Protein AF-A0A954Z5K2-F1 (afdb_monomer)

Sequence (102 aa):
MMGPFVPDVVTDELNLIVGFLVGLAFGFVLEQAGFSSSRKLTGLFYGTDFTVLRVFFSAGVTAMCGVTLLSKLGLLDVNVIYVHPTYLYAALVGGGVMGLGF

Radius of gyration: 17.33 Å; Cα contacts (8 Å, |Δi|>4): 51; chains: 1; bounding box: 36×34×44 Å

Solvent-accessible surface area (backbone atoms only — not comparable to full-atom values): 6046 Å² total; per-residue (Å²): 131,83,61,49,48,36,62,95,80,45,46,76,86,45,46,62,57,51,51,50,51,52,49,51,54,50,52,52,52,41,49,75,72,41,72,78,36,67,67,51,62,52,18,46,82,72,72,76,29,61,63,63,63,53,50,55,54,52,52,51,53,51,47,56,54,46,54,56,51,36,37,74,70,64,52,33,47,67,86,74,56,84,78,80,79,89,53,64,68,60,52,53,52,50,48,50,56,53,60,74,75,106

Foldseek 3Di:
DDDQFDCVVAPPVCPVVVVVVVVVVVVVVCVVLVVVDPCQVCCVVVVNHCSVVVCCVVVVVVVVVVQVVCVVVVGGHCVPDDDDDDPPVCCVVVVVVVVVVD

Structure (mmCIF, N/CA/C/O backbone):
data_AF-A0A954Z5K2-F1
#
_entry.id   AF-A0A954Z5K2-F1
#
loop_
_atom_site.group_PDB
_atom_site.id
_atom_site.type_symbol
_atom_site.label_atom_id
_atom_site.label_alt_id
_atom_site.label_comp_id
_atom_site.label_asym_id
_atom_site.label_entity_id
_atom_site.label_seq_id
_atom_site.pdbx_PDB_ins_code
_atom_site.Cartn_x
_atom_site.Cartn_y
_atom_site.Cartn_z
_atom_site.occupancy
_atom_site.B_iso_or_equiv
_atom_site.auth_seq_id
_atom_site.auth_comp_id
_atom_site.auth_asym_id
_atom_site.auth_atom_id
_atom_site.pdbx_PDB_model_num
ATOM 1 N N . MET A 1 1 ? 4.541 -0.235 -22.878 1.00 52.47 1 MET A N 1
ATOM 2 C CA . MET A 1 1 ? 4.735 0.072 -21.445 1.00 52.47 1 MET A CA 1
ATOM 3 C C . MET A 1 1 ? 5.009 -1.268 -20.797 1.00 52.47 1 MET A C 1
ATOM 5 O O . MET A 1 1 ? 4.094 -2.077 -20.753 1.00 52.47 1 MET A O 1
ATOM 9 N N . MET A 1 2 ? 6.266 -1.550 -20.460 1.00 62.62 2 MET A N 1
ATOM 10 C CA . MET A 1 2 ? 6.648 -2.842 -19.888 1.00 62.62 2 MET A CA 1
ATOM 11 C C . MET A 1 2 ? 6.102 -2.909 -18.459 1.00 62.62 2 MET A C 1
ATOM 13 O O . MET A 1 2 ? 6.270 -1.955 -17.695 1.00 62.62 2 MET A O 1
ATOM 17 N N . GLY A 1 3 ? 5.389 -3.984 -18.127 1.00 67.69 3 GLY A N 1
ATOM 18 C CA . GLY A 1 3 ? 4.969 -4.248 -16.753 1.00 67.69 3 GLY A CA 1
ATOM 19 C C . GLY A 1 3 ? 6.181 -4.489 -15.840 1.00 67.69 3 GLY A C 1
ATOM 20 O O . GLY A 1 3 ? 7.271 -4.767 -16.331 1.00 67.69 3 GLY A O 1
ATOM 21 N N . PRO A 1 4 ? 6.018 -4.409 -14.508 1.00 75.19 4 PRO A N 1
ATOM 22 C CA . PRO A 1 4 ? 7.105 -4.669 -13.557 1.00 75.19 4 PRO A CA 1
ATOM 23 C C . PRO A 1 4 ? 7.515 -6.154 -13.488 1.00 75.19 4 PRO A C 1
ATOM 25 O O . PRO A 1 4 ? 8.478 -6.499 -12.804 1.00 75.19 4 PRO A O 1
ATOM 28 N N . PHE A 1 5 ? 6.774 -7.042 -14.159 1.00 76.56 5 PHE A N 1
ATOM 29 C CA . PHE A 1 5 ? 7.123 -8.451 -14.318 1.00 76.56 5 PHE A CA 1
ATOM 30 C C . PHE A 1 5 ? 8.139 -8.616 -15.446 1.00 76.56 5 PHE A C 1
ATOM 32 O O . PHE A 1 5 ? 8.073 -7.917 -16.456 1.00 76.56 5 PHE A O 1
ATOM 39 N N . VAL A 1 6 ? 9.076 -9.550 -15.284 1.00 69.75 6 VAL A N 1
ATOM 40 C CA . VAL A 1 6 ? 10.112 -9.774 -16.297 1.00 69.75 6 VAL A CA 1
ATOM 41 C C . VAL A 1 6 ? 9.487 -10.284 -17.607 1.00 69.75 6 VAL A C 1
ATOM 43 O O . VAL A 1 6 ? 8.684 -11.222 -17.551 1.00 69.75 6 VAL A O 1
ATOM 46 N N . PRO A 1 7 ? 9.860 -9.718 -18.776 1.00 65.94 7 PRO A N 1
ATOM 47 C CA . PRO A 1 7 ? 9.283 -10.083 -20.077 1.00 65.94 7 PRO A CA 1
ATOM 48 C C . PRO A 1 7 ? 9.390 -11.570 -20.431 1.00 65.94 7 PRO A C 1
ATOM 50 O O . PRO A 1 7 ? 8.526 -12.105 -21.121 1.00 65.94 7 PRO A O 1
ATOM 53 N N . ASP A 1 8 ? 10.421 -12.249 -19.920 1.00 67.94 8 ASP A N 1
ATOM 54 C CA . ASP A 1 8 ? 10.641 -13.686 -20.121 1.00 67.94 8 ASP A CA 1
ATOM 55 C C . ASP A 1 8 ? 9.628 -14.563 -19.359 1.00 67.94 8 ASP A C 1
ATOM 57 O O . ASP A 1 8 ? 9.473 -15.745 -19.665 1.00 67.94 8 ASP A O 1
ATOM 61 N N . VAL A 1 9 ? 8.934 -13.996 -18.364 1.00 73.19 9 VAL A N 1
ATOM 62 C CA . VAL A 1 9 ? 7.945 -14.689 -17.521 1.00 73.19 9 VAL A CA 1
ATOM 63 C C . VAL A 1 9 ? 6.517 -14.282 -17.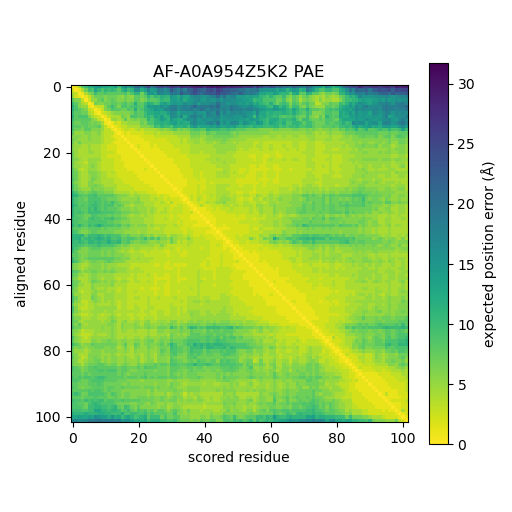890 1.00 73.19 9 VAL A C 1
ATOM 65 O O . VAL A 1 9 ? 5.628 -15.132 -17.926 1.00 73.19 9 VAL A O 1
ATOM 68 N N . VAL A 1 10 ? 6.282 -12.996 -18.173 1.00 76.81 10 VAL A N 1
ATOM 69 C CA . VAL A 1 10 ? 4.980 -12.474 -18.614 1.00 76.81 10 VAL A CA 1
ATOM 70 C C . VAL A 1 10 ? 5.187 -11.598 -19.843 1.00 76.81 10 VAL A C 1
ATOM 72 O O . VAL A 1 10 ? 5.775 -10.523 -19.763 1.00 76.81 10 VAL A O 1
ATOM 75 N N . THR A 1 11 ? 4.672 -12.052 -20.986 1.00 78.69 11 THR A N 1
ATOM 76 C CA . THR A 1 11 ? 4.711 -11.291 -22.240 1.00 78.69 11 THR A CA 1
ATOM 77 C C . THR A 1 11 ? 3.874 -10.013 -22.126 1.00 78.69 11 THR A C 1
ATOM 79 O O . THR A 1 11 ? 2.841 -10.002 -21.453 1.00 78.69 11 THR A O 1
ATOM 82 N N . ASP A 1 12 ? 4.261 -8.949 -22.834 1.00 74.94 12 ASP A N 1
ATOM 83 C CA . ASP A 1 12 ? 3.575 -7.649 -22.784 1.00 74.94 12 ASP A CA 1
ATOM 84 C C . ASP A 1 12 ? 2.070 -7.723 -23.092 1.00 74.94 12 ASP A C 1
ATOM 86 O O . ASP A 1 12 ? 1.275 -7.007 -22.484 1.00 74.94 12 ASP A O 1
ATOM 90 N N . GLU A 1 13 ? 1.661 -8.629 -23.982 1.00 80.62 13 GLU A N 1
ATOM 91 C CA . GLU A 1 13 ? 0.254 -8.868 -24.333 1.00 80.62 13 GLU A CA 1
ATOM 92 C C . GLU A 1 13 ? -0.553 -9.469 -23.170 1.00 80.62 13 GLU A C 1
ATOM 94 O O . GLU A 1 13 ? -1.752 -9.218 -23.032 1.00 80.62 13 GLU A O 1
ATOM 99 N N . LEU A 1 14 ? 0.108 -10.230 -22.293 1.00 84.69 14 LEU A N 1
ATOM 100 C CA . LEU A 1 14 ? -0.511 -10.896 -21.149 1.00 84.69 14 LEU A CA 1
ATOM 101 C C . LEU A 1 14 ? -0.550 -10.013 -19.898 1.00 84.69 14 LEU A C 1
ATOM 103 O O . LEU A 1 14 ? -1.314 -10.317 -18.981 1.00 84.69 14 LEU A O 1
ATOM 107 N N . ASN A 1 15 ? 0.197 -8.904 -19.853 1.00 83.31 15 ASN A N 1
ATOM 108 C CA . ASN A 1 15 ? 0.267 -8.027 -18.677 1.00 83.31 15 ASN A CA 1
ATOM 109 C C . ASN A 1 15 ? -1.112 -7.543 -18.205 1.00 83.31 15 ASN A C 1
ATOM 111 O O . ASN A 1 15 ? -1.382 -7.520 -17.005 1.00 83.31 15 ASN A O 1
ATOM 115 N N . LEU A 1 16 ? -2.009 -7.197 -19.134 1.00 87.31 16 LEU A N 1
ATOM 116 C CA . LEU A 1 16 ? -3.366 -6.756 -18.792 1.00 87.31 16 LEU A CA 1
ATOM 117 C C . LEU A 1 16 ? -4.226 -7.897 -18.242 1.00 87.31 16 LEU A C 1
ATOM 119 O O . LEU A 1 16 ? -4.989 -7.689 -17.300 1.00 87.31 16 LEU A O 1
ATOM 123 N N . ILE A 1 17 ? -4.080 -9.104 -18.793 1.00 90.12 17 ILE A N 1
ATOM 124 C CA . ILE A 1 17 ? -4.807 -10.292 -18.331 1.00 90.12 17 ILE A CA 1
ATOM 125 C C . ILE A 1 17 ? -4.332 -10.673 -16.926 1.00 90.12 17 ILE A C 1
ATOM 127 O O . ILE A 1 17 ? -5.151 -10.895 -16.036 1.00 90.12 17 ILE A O 1
ATOM 131 N N . VAL A 1 18 ? -3.017 -10.683 -16.699 1.00 88.69 18 VAL A N 1
ATOM 132 C CA . VAL A 1 18 ? -2.429 -10.927 -15.376 1.00 88.69 18 VAL A CA 1
ATOM 133 C C . VAL A 1 18 ? -2.882 -9.856 -14.387 1.00 88.69 18 VAL A C 1
ATOM 135 O O . VAL A 1 18 ? -3.344 -10.196 -13.301 1.00 88.69 18 VAL A O 1
ATOM 138 N N . GLY A 1 19 ? -2.833 -8.576 -14.766 1.00 89.44 19 GLY A N 1
ATOM 139 C CA . GLY A 1 19 ? -3.316 -7.475 -13.932 1.00 89.44 19 GLY A CA 1
ATOM 140 C C . GLY A 1 19 ? -4.794 -7.619 -13.559 1.00 89.44 19 GLY A C 1
ATOM 141 O O . GLY A 1 19 ? -5.157 -7.433 -12.398 1.00 89.44 19 GLY A O 1
ATOM 142 N N . PHE A 1 20 ? -5.638 -8.026 -14.508 1.00 92.56 20 PHE A N 1
ATOM 143 C CA . PHE A 1 20 ? -7.053 -8.301 -14.262 1.00 92.56 20 PHE A CA 1
ATOM 144 C C . PHE A 1 20 ? -7.257 -9.463 -13.278 1.00 92.56 20 PHE A C 1
ATOM 146 O O . PHE A 1 20 ? -8.012 -9.327 -12.315 1.00 92.56 20 PHE A O 1
ATOM 153 N N . LEU A 1 21 ? -6.549 -10.580 -13.469 1.00 95.25 21 LEU A N 1
ATOM 154 C CA . LEU A 1 21 ? -6.628 -11.739 -12.574 1.00 95.25 21 LEU A CA 1
ATOM 155 C C . LEU A 1 21 ? -6.124 -11.418 -11.162 1.00 95.25 21 LEU A C 1
ATOM 157 O O . LEU A 1 21 ? -6.759 -11.809 -10.183 1.00 95.25 21 LEU A O 1
ATOM 161 N N . VAL A 1 22 ? -5.025 -10.668 -11.045 1.00 93.19 22 VAL A N 1
ATOM 162 C CA . VAL A 1 22 ? -4.515 -10.187 -9.753 1.00 93.19 22 VAL A CA 1
ATOM 163 C C . VAL A 1 22 ? -5.528 -9.251 -9.093 1.00 93.19 22 VAL A C 1
ATOM 165 O O . VAL A 1 22 ? -5.766 -9.374 -7.894 1.00 93.19 22 VAL A O 1
ATOM 168 N N . GLY A 1 23 ? -6.176 -8.369 -9.858 1.00 94.31 23 GLY A N 1
ATOM 169 C CA . GLY A 1 23 ? -7.243 -7.497 -9.364 1.00 94.31 23 GLY A CA 1
ATOM 170 C C . GLY A 1 23 ? -8.447 -8.272 -8.818 1.00 94.31 23 GLY A C 1
ATOM 171 O O . GLY A 1 23 ? -8.926 -7.968 -7.725 1.00 94.31 23 GLY A O 1
ATOM 172 N N . LEU A 1 24 ? -8.896 -9.315 -9.526 1.00 97.00 24 LEU A N 1
ATOM 173 C CA . LEU A 1 24 ? -9.964 -10.202 -9.048 1.00 97.00 24 LEU A CA 1
ATOM 174 C C . LEU A 1 24 ? -9.558 -10.954 -7.777 1.00 97.00 24 LEU A C 1
ATOM 176 O O . LEU A 1 24 ? -10.324 -10.985 -6.813 1.00 97.00 24 LEU A O 1
ATOM 180 N N . ALA A 1 25 ? -8.350 -11.522 -7.749 1.00 96.56 25 ALA A N 1
ATOM 181 C CA . ALA A 1 25 ? -7.832 -12.214 -6.572 1.00 96.56 25 ALA A CA 1
ATOM 182 C C . ALA A 1 25 ? -7.731 -11.268 -5.364 1.00 96.56 25 ALA A C 1
ATOM 184 O O . ALA A 1 25 ? -8.133 -11.629 -4.258 1.00 96.56 25 ALA A O 1
ATOM 185 N N . PHE A 1 26 ? -7.259 -10.039 -5.576 1.00 94.31 26 PHE A N 1
ATOM 186 C CA . PHE A 1 26 ? -7.191 -9.008 -4.545 1.00 94.31 26 PHE A CA 1
ATOM 187 C C . PHE A 1 26 ? -8.580 -8.653 -3.998 1.00 94.31 26 PHE A C 1
ATOM 189 O O . PHE A 1 26 ? -8.778 -8.666 -2.783 1.00 94.31 26 PHE A O 1
ATOM 196 N N . GLY A 1 27 ? -9.560 -8.411 -4.876 1.00 94.19 27 GLY A N 1
ATOM 197 C CA . GLY A 1 27 ? -10.941 -8.130 -4.476 1.00 94.19 27 GLY A CA 1
ATOM 198 C C . GLY A 1 27 ? -11.567 -9.265 -3.661 1.00 94.19 27 GLY A C 1
ATOM 199 O O . GLY A 1 27 ? -12.147 -9.016 -2.605 1.00 94.19 27 GLY A O 1
ATOM 200 N N . PHE A 1 28 ? -11.368 -10.513 -4.093 1.00 95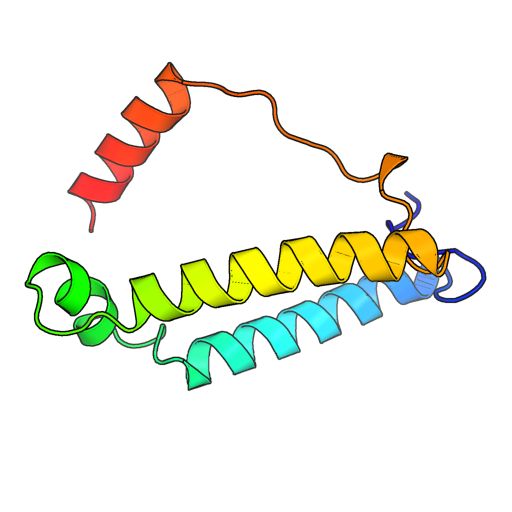.56 28 PHE A N 1
ATOM 201 C CA . PHE A 1 28 ? -11.835 -11.693 -3.364 1.00 95.56 28 PHE A CA 1
ATOM 202 C C . PHE A 1 28 ? -11.230 -11.778 -1.954 1.00 95.56 28 PHE A C 1
ATOM 204 O O . PHE A 1 28 ? -11.948 -12.012 -0.982 1.00 95.56 28 PHE A O 1
ATOM 211 N N . VAL A 1 29 ? -9.922 -11.534 -1.809 1.00 93.94 29 VAL A N 1
ATOM 212 C CA . VAL A 1 29 ? -9.254 -11.533 -0.495 1.00 93.94 29 VAL A CA 1
ATOM 213 C C . VAL A 1 29 ? -9.807 -10.429 0.416 1.00 93.94 29 VAL A C 1
ATOM 215 O O . VAL A 1 29 ? -10.018 -10.675 1.605 1.00 93.94 29 VAL A O 1
ATOM 218 N N . LEU A 1 30 ? -10.091 -9.235 -0.116 1.00 92.25 30 LEU A N 1
ATOM 219 C CA . LEU A 1 30 ? -10.687 -8.142 0.662 1.00 92.25 30 LEU A CA 1
ATOM 220 C C . LEU A 1 30 ? -12.108 -8.464 1.139 1.00 92.25 30 LEU A C 1
ATOM 222 O O . LEU A 1 30 ? -12.461 -8.164 2.285 1.00 92.25 30 LEU A O 1
ATOM 226 N N . GLU A 1 31 ? -12.915 -9.095 0.289 1.00 93.50 31 GLU A N 1
ATOM 227 C CA . GLU A 1 31 ? -14.260 -9.534 0.658 1.00 93.50 31 GLU A CA 1
ATOM 228 C C . GLU A 1 31 ? -14.211 -10.564 1.794 1.00 93.50 31 GLU A C 1
ATOM 230 O O . GLU A 1 31 ? -14.906 -10.402 2.800 1.00 93.50 31 GLU A O 1
ATOM 235 N N . GLN A 1 32 ? -13.315 -11.552 1.696 1.00 91.38 32 GLN A N 1
ATOM 236 C CA . GLN A 1 32 ? -13.096 -12.549 2.752 1.00 91.38 32 GLN A CA 1
ATOM 237 C C . GLN A 1 32 ? -12.595 -11.920 4.060 1.00 91.38 32 GLN A C 1
ATOM 239 O O . GLN A 1 32 ? -12.999 -12.328 5.150 1.00 91.38 32 GLN A O 1
ATOM 244 N N . ALA A 1 33 ? -11.767 -10.876 3.976 1.00 88.69 33 ALA A N 1
ATOM 245 C CA . ALA A 1 33 ? -11.319 -10.115 5.140 1.00 88.69 33 ALA A CA 1
ATOM 246 C C . ALA A 1 33 ? -12.443 -9.263 5.778 1.00 88.69 33 ALA A C 1
ATOM 248 O O . ALA A 1 33 ? -12.265 -8.704 6.863 1.00 88.69 33 ALA A O 1
ATOM 249 N N . GLY A 1 34 ? -13.626 -9.187 5.156 1.00 88.44 34 GLY A N 1
ATOM 250 C CA . GLY A 1 34 ? -14.792 -8.481 5.683 1.00 88.44 34 GLY A CA 1
ATOM 251 C C . GLY A 1 34 ? -14.782 -6.975 5.429 1.00 88.44 34 GLY A C 1
ATOM 252 O O . GLY A 1 34 ? -15.548 -6.256 6.073 1.00 88.44 34 GLY A O 1
ATOM 253 N N . PHE A 1 35 ? -13.959 -6.500 4.489 1.00 87.12 35 PHE A N 1
ATOM 254 C CA . PHE A 1 35 ? -13.884 -5.085 4.105 1.00 87.12 35 PHE A CA 1
ATOM 255 C C . PHE A 1 35 ? -15.132 -4.595 3.355 1.00 87.12 35 PHE A C 1
ATOM 257 O O . PHE A 1 35 ? -15.322 -3.393 3.210 1.00 87.12 35 PHE A O 1
ATOM 264 N N . SER A 1 36 ? -16.019 -5.502 2.935 1.00 88.94 36 SER A N 1
ATOM 265 C CA . SER A 1 36 ? -17.341 -5.162 2.396 1.00 88.94 36 SER A CA 1
ATOM 266 C C . SER A 1 36 ? -18.325 -4.665 3.465 1.00 88.94 36 SER A C 1
ATOM 268 O O . SER A 1 36 ? -19.354 -4.080 3.133 1.00 88.94 36 SER A O 1
ATOM 270 N N . SER A 1 37 ? -18.036 -4.880 4.755 1.00 90.12 37 SER A N 1
ATOM 271 C CA . SER A 1 37 ? -18.924 -4.491 5.850 1.00 90.12 37 SER A CA 1
ATOM 272 C C . SER A 1 37 ? -18.538 -3.142 6.448 1.00 90.12 37 SER A C 1
ATOM 274 O O . SER A 1 37 ? -17.544 -3.031 7.169 1.00 90.12 37 SER A O 1
ATOM 276 N N . SER A 1 38 ? -19.398 -2.136 6.275 1.00 88.19 38 SER A N 1
ATOM 277 C CA . SER A 1 38 ? -19.210 -0.815 6.891 1.00 88.19 38 SER A CA 1
ATOM 278 C C . SER A 1 38 ? -19.086 -0.884 8.417 1.00 88.19 38 SER A C 1
ATOM 280 O O . SER A 1 38 ? -18.323 -0.122 8.992 1.00 88.19 38 SER A O 1
ATOM 282 N N . ARG A 1 39 ? -19.768 -1.835 9.080 1.00 88.38 39 ARG A N 1
ATOM 283 C CA . ARG A 1 39 ? -19.687 -2.017 10.544 1.00 88.38 39 ARG A CA 1
ATOM 284 C C . ARG A 1 39 ? -18.298 -2.455 11.008 1.00 88.38 39 ARG A C 1
ATOM 286 O O . ARG A 1 39 ? -17.851 -2.012 12.058 1.00 88.38 39 ARG A O 1
ATOM 293 N N . LYS A 1 40 ? -17.624 -3.320 10.242 1.00 86.88 40 LYS A N 1
ATOM 294 C CA . LYS A 1 40 ? -16.252 -3.747 10.557 1.00 86.88 40 LYS A CA 1
ATOM 295 C C . LYS A 1 40 ? -15.260 -2.609 10.345 1.00 86.88 40 LYS A C 1
ATOM 297 O O . LYS A 1 40 ? -14.351 -2.438 11.148 1.00 86.88 40 LYS A O 1
ATOM 302 N N . LEU A 1 41 ? -15.460 -1.809 9.294 1.00 87.50 41 LEU A N 1
ATOM 303 C CA . LEU A 1 41 ? -14.603 -0.656 9.022 1.00 87.50 41 LEU A CA 1
ATOM 304 C C . LEU A 1 41 ? -14.754 0.431 10.094 1.00 87.50 41 LEU A C 1
ATOM 306 O O . LEU A 1 41 ? -13.750 0.927 10.601 1.00 87.50 41 LEU A O 1
ATOM 310 N N . THR A 1 42 ? -15.986 0.765 10.491 1.00 90.00 42 THR A N 1
ATOM 311 C CA . THR A 1 42 ? -16.221 1.756 11.552 1.00 90.00 42 THR A CA 1
ATOM 312 C C . THR A 1 42 ? -15.867 1.231 12.941 1.00 90.00 42 THR A C 1
ATOM 314 O O . THR A 1 42 ? -15.466 2.009 13.805 1.00 90.00 42 THR A O 1
ATOM 317 N N . GLY A 1 43 ? -15.931 -0.088 13.152 1.00 89.56 43 GLY A N 1
ATOM 318 C CA . GLY A 1 43 ? -15.532 -0.745 14.398 1.00 89.56 43 GLY A CA 1
ATOM 319 C C . GLY A 1 43 ? -14.094 -0.447 14.830 1.00 89.56 43 GLY A C 1
ATOM 320 O O . GLY A 1 43 ? -13.818 -0.433 16.030 1.00 89.56 43 GLY A O 1
ATOM 321 N N . LEU A 1 44 ? -13.205 -0.107 13.889 1.00 91.19 44 LEU A N 1
ATOM 322 C CA . LEU A 1 44 ? -11.852 0.354 14.203 1.00 91.19 44 LEU A CA 1
ATOM 323 C C . LEU A 1 44 ? -11.863 1.669 14.995 1.00 91.19 44 LEU A C 1
ATOM 325 O O . LEU A 1 44 ? -11.141 1.794 15.982 1.00 91.19 44 LEU A O 1
ATOM 329 N N . PHE A 1 45 ? -12.697 2.633 14.595 1.00 87.44 45 PHE A N 1
ATOM 330 C CA . PHE A 1 45 ? -12.801 3.938 15.260 1.00 87.44 45 PHE A CA 1
ATOM 331 C C . PHE A 1 45 ? -13.461 3.837 16.635 1.00 87.44 45 PHE A C 1
ATOM 333 O O . PHE A 1 45 ? -13.127 4.598 17.539 1.00 87.44 45 PHE A O 1
ATOM 340 N N . TYR A 1 46 ? -14.362 2.869 16.809 1.00 89.69 46 TYR A N 1
ATOM 341 C CA . TYR A 1 46 ? -15.009 2.590 18.092 1.00 89.69 46 TYR A CA 1
ATOM 342 C C . TYR A 1 46 ? -14.203 1.643 18.993 1.00 89.69 46 TYR A C 1
ATOM 344 O O . TYR A 1 46 ? -14.628 1.363 20.113 1.00 89.69 46 TYR A O 1
ATOM 352 N N . GLY A 1 47 ? -13.062 1.128 18.523 1.00 90.25 47 GLY A N 1
ATOM 353 C CA . GLY A 1 47 ? -12.242 0.162 19.257 1.00 90.25 47 GLY A CA 1
ATOM 354 C C . GLY A 1 47 ? -12.911 -1.202 19.467 1.00 90.25 47 GLY A C 1
ATOM 355 O O . GLY A 1 47 ? -12.484 -1.964 20.332 1.00 90.25 47 GLY A O 1
ATOM 356 N N . THR A 1 48 ? -13.964 -1.515 18.708 1.00 91.62 48 THR A N 1
ATOM 357 C CA . THR A 1 48 ? -14.716 -2.775 18.814 1.00 91.62 48 THR A CA 1
ATOM 358 C C . THR A 1 48 ? -14.190 -3.853 17.871 1.00 91.62 48 THR A C 1
ATOM 360 O O . THR A 1 48 ? -14.328 -5.038 18.172 1.00 91.62 48 THR A O 1
ATOM 363 N N . ASP A 1 49 ? -13.563 -3.466 16.756 1.00 91.19 49 ASP A N 1
ATOM 364 C CA . ASP A 1 49 ? -12.999 -4.391 15.772 1.00 91.19 49 ASP A CA 1
ATOM 365 C C . ASP A 1 49 ? -11.663 -3.867 15.212 1.00 91.19 49 ASP A C 1
ATOM 367 O O . ASP A 1 49 ? -11.598 -2.831 14.557 1.00 91.19 49 ASP A O 1
ATOM 371 N N . PHE A 1 50 ? -10.578 -4.612 15.443 1.00 91.31 50 PHE A N 1
ATOM 372 C CA . PHE A 1 50 ? -9.226 -4.279 14.972 1.00 91.31 50 PHE A CA 1
ATOM 373 C C . PHE A 1 50 ? -8.812 -5.039 13.703 1.00 91.31 50 PHE A C 1
ATOM 375 O O . PHE A 1 50 ? -7.626 -5.064 13.356 1.00 91.31 50 PHE A O 1
ATOM 382 N N . THR A 1 51 ? -9.758 -5.674 13.007 1.00 90.88 51 THR A N 1
ATOM 383 C CA . THR A 1 51 ? -9.488 -6.454 11.789 1.00 90.88 51 THR A CA 1
ATOM 384 C C . THR A 1 51 ? -8.752 -5.616 10.744 1.00 90.88 51 THR A C 1
ATOM 386 O O . THR A 1 51 ? -7.733 -6.060 10.219 1.00 90.88 51 THR A O 1
ATOM 389 N N . VAL A 1 52 ? -9.197 -4.378 10.510 1.00 89.94 52 VAL A N 1
ATOM 390 C CA . VAL A 1 52 ? -8.592 -3.464 9.528 1.00 89.94 52 VAL A CA 1
ATOM 391 C C . VAL A 1 52 ? -7.113 -3.221 9.836 1.00 89.94 52 VAL A C 1
ATOM 393 O O . VAL A 1 52 ? -6.258 -3.476 8.989 1.00 89.94 52 VAL A O 1
ATOM 396 N N . LEU A 1 53 ? -6.796 -2.807 11.068 1.00 91.44 53 LEU A N 1
ATOM 397 C CA . LEU A 1 53 ? -5.421 -2.531 11.492 1.00 91.44 53 LEU A CA 1
ATOM 398 C C . LEU A 1 53 ? -4.527 -3.768 11.334 1.00 91.44 53 LEU A C 1
ATOM 400 O O . LEU A 1 53 ? -3.427 -3.676 10.789 1.00 91.44 53 LEU A O 1
ATOM 404 N N . ARG A 1 54 ? -5.009 -4.936 11.778 1.00 91.88 54 ARG A N 1
ATOM 405 C CA . ARG A 1 54 ? -4.261 -6.198 11.712 1.00 91.88 54 ARG A CA 1
ATOM 406 C C . ARG A 1 54 ? -3.969 -6.616 10.272 1.00 91.88 54 ARG A C 1
ATOM 408 O O . ARG A 1 54 ? -2.846 -7.030 9.979 1.00 91.88 54 ARG A O 1
ATOM 415 N N . VAL A 1 55 ? -4.957 -6.516 9.384 1.00 93.19 55 VAL A N 1
ATOM 416 C CA . VAL A 1 55 ? -4.816 -6.897 7.972 1.00 93.19 55 VAL A CA 1
ATOM 417 C C . VAL A 1 55 ? -3.841 -5.965 7.262 1.00 93.19 55 VAL A C 1
ATOM 419 O O . VAL A 1 55 ? -2.909 -6.457 6.637 1.00 93.19 55 VAL A O 1
ATOM 422 N N . PHE A 1 56 ? -3.971 -4.645 7.415 1.00 91.94 56 PHE A N 1
ATOM 423 C CA . PHE A 1 56 ? -3.057 -3.703 6.759 1.00 91.94 56 PHE A CA 1
ATOM 424 C C . PHE A 1 56 ? -1.607 -3.852 7.231 1.00 91.94 56 PHE A C 1
ATOM 426 O O . PHE A 1 56 ? -0.701 -3.864 6.40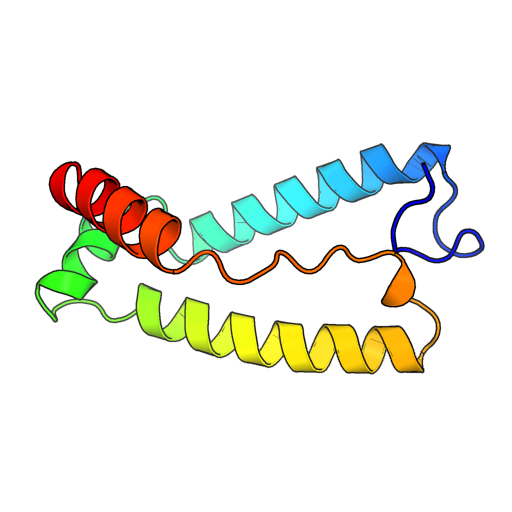0 1.00 91.94 56 PHE A O 1
ATOM 433 N N . PHE A 1 57 ? -1.373 -4.010 8.539 1.00 93.81 57 PHE A N 1
ATOM 434 C CA . PHE A 1 57 ? -0.014 -4.203 9.056 1.00 93.81 57 PHE A CA 1
ATOM 435 C C . PHE A 1 57 ? 0.607 -5.510 8.567 1.00 93.81 57 PHE A C 1
ATOM 437 O O . PHE A 1 57 ? 1.727 -5.506 8.058 1.00 93.81 57 PHE A O 1
ATOM 444 N N . SER A 1 58 ? -0.114 -6.627 8.700 1.00 94.88 58 SER A N 1
ATOM 445 C CA . SER A 1 58 ? 0.401 -7.932 8.271 1.00 94.88 58 SER A CA 1
ATOM 446 C C . SER A 1 58 ? 0.620 -7.983 6.760 1.00 94.88 58 SER A C 1
ATOM 448 O O . SER A 1 58 ? 1.712 -8.345 6.330 1.00 94.88 58 SER A O 1
ATOM 450 N N . ALA A 1 59 ? -0.346 -7.526 5.960 1.00 94.31 59 ALA A N 1
ATOM 451 C CA . ALA A 1 59 ? -0.216 -7.455 4.508 1.00 94.31 59 ALA A CA 1
ATOM 452 C C . ALA A 1 59 ? 0.931 -6.531 4.076 1.00 94.31 59 ALA A C 1
ATOM 454 O O . ALA A 1 59 ? 1.667 -6.877 3.156 1.00 94.31 59 ALA A O 1
ATOM 455 N N . GLY A 1 60 ? 1.131 -5.396 4.754 1.00 94.50 60 GLY A N 1
ATOM 456 C CA . GLY A 1 60 ? 2.239 -4.479 4.482 1.00 94.50 60 GLY A CA 1
ATOM 457 C C . GLY A 1 60 ? 3.607 -5.123 4.715 1.00 94.50 60 GLY A C 1
ATOM 458 O O . GLY A 1 60 ? 4.483 -5.043 3.852 1.00 94.50 60 GLY A O 1
ATOM 459 N N . VAL A 1 61 ? 3.784 -5.824 5.840 1.00 96.81 61 VAL A N 1
ATOM 460 C CA . VAL A 1 61 ? 5.021 -6.573 6.124 1.00 96.81 61 VAL A CA 1
ATOM 461 C C . VAL A 1 61 ? 5.218 -7.700 5.107 1.00 96.81 61 VAL A C 1
ATOM 463 O O . VAL A 1 61 ? 6.305 -7.839 4.547 1.00 96.81 61 VAL A O 1
ATOM 466 N N . THR A 1 62 ? 4.167 -8.466 4.802 1.00 96.12 62 THR A N 1
ATOM 467 C CA . THR A 1 62 ? 4.219 -9.527 3.788 1.00 96.12 62 THR A CA 1
ATOM 468 C C . THR A 1 62 ? 4.582 -8.977 2.410 1.00 96.12 62 THR A C 1
ATOM 470 O O . THR A 1 62 ? 5.414 -9.574 1.732 1.00 96.12 62 THR A O 1
ATOM 473 N N . ALA A 1 63 ? 4.028 -7.832 2.004 1.00 94.44 63 ALA A N 1
ATOM 474 C CA . ALA A 1 63 ? 4.344 -7.186 0.733 1.00 94.44 63 ALA A CA 1
ATOM 475 C C . ALA A 1 63 ? 5.797 -6.699 0.691 1.00 94.44 63 ALA A C 1
ATOM 477 O O . ALA A 1 63 ? 6.487 -6.936 -0.297 1.00 94.44 63 ALA A O 1
ATOM 478 N N . MET A 1 64 ? 6.296 -6.092 1.772 1.00 94.81 64 MET A N 1
ATOM 479 C CA . MET A 1 64 ? 7.695 -5.662 1.870 1.00 94.81 64 MET A CA 1
ATOM 480 C C . MET A 1 64 ? 8.660 -6.847 1.713 1.00 94.81 64 MET A C 1
ATOM 482 O O . MET A 1 64 ? 9.603 -6.791 0.915 1.00 94.81 64 MET A O 1
ATOM 486 N N . CYS A 1 65 ? 8.401 -7.948 2.425 1.00 96.69 65 CYS A N 1
ATOM 487 C CA . CYS A 1 65 ? 9.177 -9.181 2.291 1.00 96.69 65 CYS A CA 1
ATOM 488 C C . CYS A 1 65 ? 9.038 -9.790 0.888 1.00 96.69 65 CYS A C 1
ATOM 490 O O . CYS A 1 65 ? 10.040 -10.168 0.283 1.00 96.69 65 CYS A O 1
ATOM 492 N N . GLY A 1 66 ? 7.817 -9.848 0.356 1.00 94.44 66 GLY A N 1
ATOM 493 C CA . GLY A 1 66 ? 7.502 -10.416 -0.952 1.00 94.44 66 GLY A CA 1
ATOM 494 C C . GLY A 1 66 ? 8.205 -9.684 -2.088 1.00 94.44 66 GLY A C 1
ATOM 495 O O . GLY A 1 66 ? 8.929 -10.313 -2.851 1.00 94.44 66 GLY A O 1
ATOM 496 N N . VAL A 1 67 ? 8.078 -8.357 -2.161 1.00 93.00 67 VAL A N 1
ATOM 497 C CA . VAL A 1 67 ? 8.747 -7.533 -3.183 1.00 93.00 67 VAL A CA 1
ATOM 498 C C . VAL A 1 67 ? 10.262 -7.728 -3.130 1.00 93.00 67 VAL A C 1
ATOM 500 O O . VAL A 1 67 ? 10.890 -7.931 -4.166 1.00 93.00 67 VAL A O 1
ATOM 503 N N . THR A 1 68 ? 10.849 -7.755 -1.930 1.00 92.38 68 THR A N 1
ATOM 504 C CA . THR A 1 68 ? 12.294 -7.978 -1.766 1.00 92.38 68 THR A CA 1
ATOM 505 C C . THR A 1 68 ? 12.721 -9.366 -2.257 1.00 92.38 68 THR A C 1
ATOM 507 O O . THR A 1 68 ? 13.743 -9.494 -2.931 1.00 92.38 68 THR A O 1
ATOM 510 N N . LEU A 1 69 ? 11.955 -10.415 -1.940 1.00 94.25 69 LEU A N 1
ATOM 511 C CA . LEU A 1 69 ? 12.247 -11.782 -2.385 1.00 94.25 69 LEU A CA 1
ATOM 512 C C . LEU A 1 69 ? 12.080 -11.9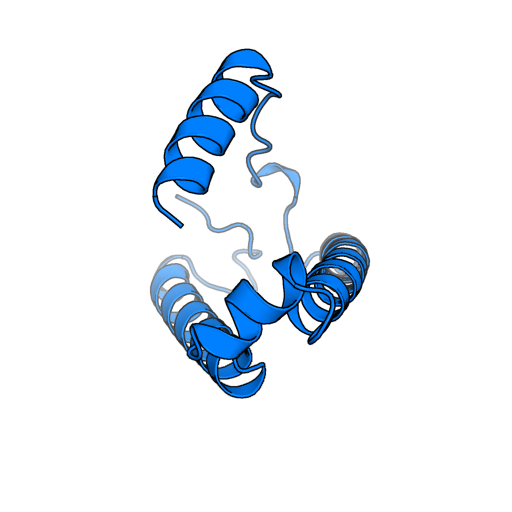39 -3.899 1.00 94.25 69 LEU A C 1
ATOM 514 O O . LEU A 1 69 ? 12.972 -12.476 -4.551 1.00 94.25 69 LEU A O 1
ATOM 518 N N . LEU A 1 70 ? 10.980 -11.439 -4.466 1.00 91.19 70 LEU A N 1
ATOM 519 C CA . LEU A 1 70 ? 10.713 -11.506 -5.906 1.00 91.19 70 LEU A CA 1
ATOM 520 C C . LEU A 1 70 ? 11.751 -10.715 -6.706 1.00 91.19 70 LEU A C 1
ATOM 522 O O . LEU A 1 70 ? 12.175 -11.168 -7.769 1.00 91.19 70 LEU A O 1
ATOM 526 N N . SER A 1 71 ? 12.204 -9.577 -6.175 1.00 89.81 71 SER A N 1
ATOM 527 C CA . SER A 1 71 ? 13.286 -8.800 -6.776 1.00 89.81 71 SER A CA 1
ATOM 528 C C . SER A 1 71 ? 14.604 -9.581 -6.796 1.00 89.81 71 SER A C 1
ATOM 530 O O . SER A 1 71 ? 15.260 -9.648 -7.833 1.00 89.81 71 SER A O 1
ATOM 532 N N . LYS A 1 72 ? 14.966 -10.263 -5.698 1.00 89.50 72 LYS A N 1
ATOM 533 C CA . LYS A 1 72 ? 16.181 -11.102 -5.643 1.00 89.50 72 LYS A CA 1
ATOM 534 C C . LYS A 1 72 ? 16.125 -12.327 -6.555 1.00 89.50 72 LYS A C 1
ATOM 536 O O . LYS A 1 72 ? 17.167 -12.767 -7.027 1.00 89.50 72 LYS A O 1
ATOM 541 N N . LEU A 1 73 ? 14.936 -12.879 -6.781 1.00 89.62 73 LEU A N 1
ATOM 542 C CA . LEU A 1 73 ? 14.719 -13.996 -7.704 1.00 89.62 7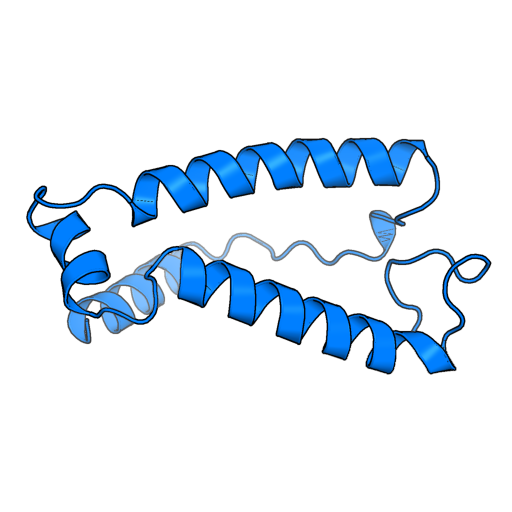3 LEU A CA 1
ATOM 543 C C . LEU A 1 73 ? 14.689 -13.558 -9.176 1.00 89.62 73 LEU A C 1
ATOM 545 O O . LEU A 1 73 ? 14.554 -14.410 -10.048 1.00 89.62 73 LEU A O 1
ATOM 549 N N . GLY A 1 74 ? 14.794 -12.254 -9.459 1.00 85.75 74 GLY A N 1
ATOM 550 C CA . GLY A 1 74 ? 14.710 -11.729 -10.819 1.00 85.75 74 GLY A CA 1
ATOM 551 C C . GLY A 1 74 ? 13.319 -11.885 -11.435 1.00 85.75 74 GLY A C 1
ATOM 552 O O . GLY A 1 74 ? 13.211 -11.959 -12.648 1.00 85.75 74 GLY A O 1
ATOM 553 N N . LEU A 1 75 ? 12.260 -11.974 -10.622 1.00 85.31 75 LEU A N 1
ATOM 554 C CA . LEU A 1 75 ? 10.870 -12.084 -11.093 1.00 85.31 75 LEU A CA 1
ATOM 555 C C . LEU A 1 75 ? 10.156 -10.726 -11.151 1.00 85.31 75 LEU A C 1
ATOM 557 O O . LEU A 1 75 ? 9.124 -10.597 -11.810 1.00 85.31 75 LEU A O 1
ATOM 561 N N . LEU A 1 76 ? 10.687 -9.724 -10.445 1.00 87.38 76 LEU A N 1
ATOM 562 C CA . LEU A 1 76 ? 10.104 -8.392 -10.324 1.00 87.38 76 LEU A CA 1
ATOM 563 C C . LEU A 1 76 ? 11.190 -7.322 -10.455 1.00 87.38 76 LEU A C 1
ATOM 565 O O . LEU A 1 76 ? 12.148 -7.304 -9.677 1.00 87.38 76 LEU A O 1
ATOM 569 N N . ASP A 1 77 ? 11.016 -6.414 -11.413 1.00 87.00 77 ASP A N 1
ATOM 570 C CA . ASP A 1 77 ? 11.898 -5.264 -11.598 1.00 87.00 77 ASP A CA 1
ATOM 571 C C . ASP A 1 77 ? 11.383 -4.063 -10.795 1.00 87.00 77 ASP A C 1
ATOM 573 O O . ASP A 1 77 ? 10.410 -3.394 -11.145 1.00 87.00 77 ASP A O 1
ATOM 577 N N . VAL A 1 78 ? 12.061 -3.792 -9.680 1.00 86.12 78 VAL A N 1
ATOM 578 C CA . VAL A 1 78 ? 11.745 -2.675 -8.781 1.00 86.12 78 VAL A CA 1
ATOM 579 C C . VAL A 1 78 ? 12.091 -1.310 -9.374 1.00 86.12 78 VAL A C 1
ATOM 581 O O . VAL A 1 78 ? 11.534 -0.314 -8.920 1.00 86.12 78 VAL A O 1
ATOM 584 N N . ASN A 1 79 ? 12.962 -1.228 -10.385 1.00 85.56 79 ASN A N 1
ATOM 585 C CA . ASN A 1 79 ? 13.375 0.057 -10.964 1.00 85.56 79 ASN A CA 1
ATOM 586 C C . ASN A 1 79 ? 12.258 0.709 -11.785 1.00 85.56 79 ASN A C 1
ATOM 588 O O . ASN A 1 79 ? 12.234 1.927 -11.950 1.00 85.56 79 ASN A O 1
ATOM 592 N N . VAL A 1 80 ? 11.324 -0.101 -12.285 1.00 84.50 80 VAL A N 1
ATOM 593 C CA . VAL A 1 80 ? 10.150 0.359 -13.041 1.00 84.50 80 VAL A CA 1
ATOM 594 C C . VAL A 1 80 ? 8.990 0.743 -12.115 1.00 84.50 80 VAL A C 1
ATOM 596 O O . VAL A 1 80 ? 8.012 1.343 -12.563 1.00 84.50 80 VAL A O 1
ATOM 599 N N . ILE A 1 81 ? 9.075 0.414 -10.819 1.00 84.94 81 ILE A N 1
ATOM 600 C CA . ILE A 1 81 ? 8.041 0.740 -9.834 1.00 84.94 81 ILE A CA 1
ATOM 601 C C . ILE A 1 81 ? 8.180 2.205 -9.424 1.00 84.94 81 ILE A C 1
ATOM 603 O O . ILE A 1 81 ? 9.162 2.622 -8.814 1.00 84.94 81 ILE A O 1
ATOM 607 N N . TYR A 1 82 ? 7.148 2.991 -9.722 1.00 87.50 82 TYR A N 1
ATOM 608 C CA . TYR A 1 82 ? 7.110 4.397 -9.353 1.00 87.50 82 TYR A CA 1
ATOM 609 C C . TYR A 1 82 ? 6.804 4.585 -7.861 1.00 87.50 82 TYR A C 1
ATOM 611 O O . TYR A 1 82 ? 5.726 4.228 -7.376 1.00 87.50 82 TYR A O 1
ATOM 619 N N . VAL A 1 83 ? 7.738 5.207 -7.139 1.00 89.19 83 VAL A N 1
ATOM 620 C CA . VAL A 1 83 ? 7.550 5.627 -5.746 1.00 89.19 83 VAL 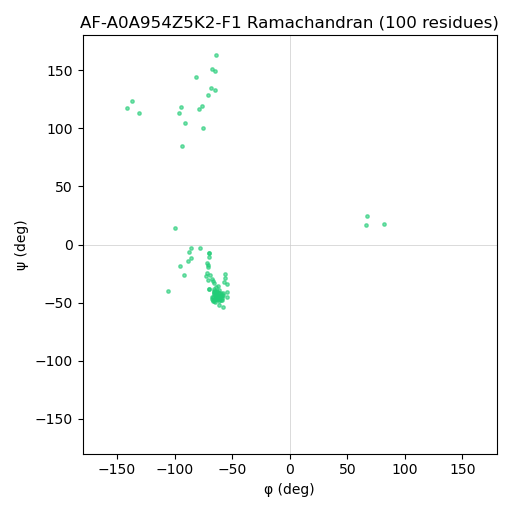A CA 1
ATOM 621 C C . VAL A 1 83 ? 7.096 7.082 -5.729 1.00 89.19 83 VAL A C 1
ATOM 623 O O . VAL A 1 83 ? 7.814 7.974 -6.180 1.00 89.19 83 VAL A O 1
ATOM 626 N N . HIS A 1 84 ? 5.897 7.326 -5.198 1.00 87.12 84 HIS A N 1
ATOM 627 C CA . HIS A 1 84 ? 5.356 8.678 -5.102 1.00 87.12 84 HIS A CA 1
ATOM 628 C C . HIS A 1 84 ? 6.159 9.516 -4.096 1.00 87.12 84 HIS A C 1
ATOM 630 O O . HIS A 1 84 ? 6.425 9.043 -2.987 1.00 87.12 84 HIS A O 1
ATOM 636 N N . PRO A 1 85 ? 6.514 10.769 -4.434 1.00 91.06 85 PRO A N 1
ATOM 637 C CA . PRO A 1 85 ? 7.136 11.673 -3.479 1.00 91.06 85 PRO A CA 1
ATOM 638 C C . PRO A 1 85 ? 6.155 12.061 -2.361 1.00 91.06 85 PRO A C 1
ATOM 6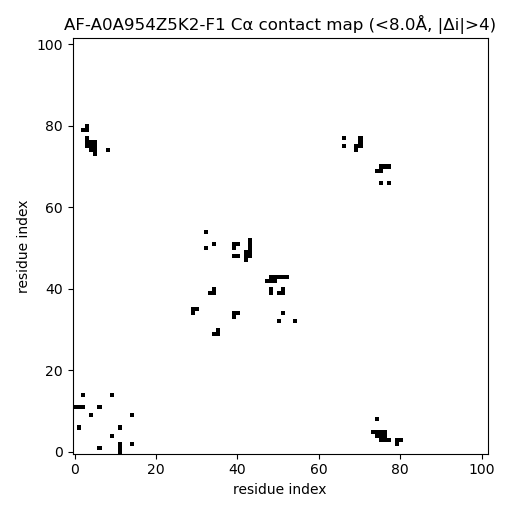40 O O . PRO A 1 85 ? 4.937 12.106 -2.544 1.00 91.06 85 PRO A O 1
ATOM 643 N N . THR A 1 86 ? 6.696 12.357 -1.179 1.00 93.00 86 THR A N 1
ATOM 644 C CA . THR A 1 86 ? 5.901 12.644 0.020 1.00 93.00 86 THR A CA 1
ATOM 645 C C . THR A 1 86 ? 5.284 14.044 -0.033 1.00 93.00 86 THR A C 1
ATOM 647 O O . THR A 1 86 ? 5.932 15.037 0.298 1.00 93.00 86 THR A O 1
ATOM 650 N N . TYR A 1 87 ? 4.001 14.135 -0.386 1.00 93.31 87 TYR A N 1
ATOM 651 C CA . TYR A 1 87 ? 3.238 15.388 -0.359 1.00 93.31 87 TYR A CA 1
ATOM 652 C C . TYR A 1 87 ? 2.477 15.566 0.957 1.00 93.31 87 TYR A C 1
ATOM 654 O O . TYR A 1 87 ? 1.291 15.255 1.057 1.00 93.31 87 TYR A O 1
ATOM 662 N N . LEU A 1 88 ? 3.155 16.106 1.971 1.00 94.31 88 LEU A N 1
ATOM 663 C CA . LEU A 1 88 ? 2.621 16.192 3.335 1.00 94.31 88 LEU A CA 1
ATOM 664 C C . LEU A 1 88 ? 1.308 16.992 3.429 1.00 94.31 88 LEU A C 1
ATOM 666 O O . LEU A 1 88 ? 0.333 16.519 4.005 1.00 94.31 88 LEU A O 1
ATOM 670 N N . TYR A 1 89 ? 1.255 18.180 2.821 1.00 95.69 89 TYR A N 1
ATOM 671 C CA . TYR A 1 89 ? 0.057 19.027 2.851 1.00 95.69 89 TYR A CA 1
ATOM 672 C C . TYR A 1 89 ? -1.126 18.395 2.114 1.00 95.69 89 TYR A C 1
ATOM 674 O O . TYR A 1 89 ? -2.245 18.424 2.616 1.00 95.69 89 TYR A O 1
ATOM 682 N N . ALA A 1 90 ? -0.878 17.781 0.953 1.00 93.81 90 ALA A N 1
ATOM 683 C CA . ALA A 1 90 ? -1.919 17.098 0.191 1.00 93.81 90 ALA A CA 1
ATOM 684 C C . ALA A 1 90 ? -2.460 15.878 0.951 1.00 93.81 90 ALA A C 1
ATOM 686 O O . ALA A 1 90 ? -3.671 15.674 0.988 1.00 93.81 90 ALA A O 1
ATOM 687 N N . ALA A 1 91 ? -1.584 15.109 1.607 1.00 93.50 91 ALA A N 1
ATOM 688 C CA . ALA A 1 91 ? -1.977 13.968 2.427 1.00 93.50 91 ALA A CA 1
ATOM 689 C C . ALA A 1 91 ? -2.825 14.389 3.639 1.00 93.50 91 ALA A C 1
ATOM 691 O O . ALA A 1 91 ? -3.851 13.768 3.905 1.00 93.50 91 ALA A O 1
ATOM 692 N N . LEU A 1 92 ? -2.443 15.464 4.340 1.00 95.50 92 LEU A N 1
ATOM 693 C CA . LEU A 1 92 ? -3.201 15.981 5.486 1.00 95.50 92 LEU A CA 1
ATOM 694 C C . LEU A 1 92 ? -4.575 16.519 5.071 1.00 95.50 92 LEU A C 1
ATOM 696 O O . LEU A 1 92 ? -5.582 16.162 5.678 1.00 95.50 92 LEU A O 1
ATOM 700 N N . VAL A 1 93 ? -4.626 17.352 4.027 1.00 96.50 93 VAL A N 1
ATOM 701 C CA . VAL A 1 93 ? -5.883 17.941 3.543 1.00 96.50 93 VAL A CA 1
ATOM 702 C C . VAL A 1 93 ? -6.795 16.862 2.961 1.00 96.50 93 VAL A C 1
ATOM 704 O O . VAL A 1 93 ? -7.961 16.782 3.338 1.00 96.50 93 VAL A O 1
ATOM 707 N N . GLY A 1 94 ? -6.267 15.998 2.092 1.00 94.12 94 GLY A N 1
ATOM 708 C CA . GLY A 1 94 ? -7.027 14.904 1.486 1.00 94.12 94 GLY A CA 1
ATOM 709 C C . GL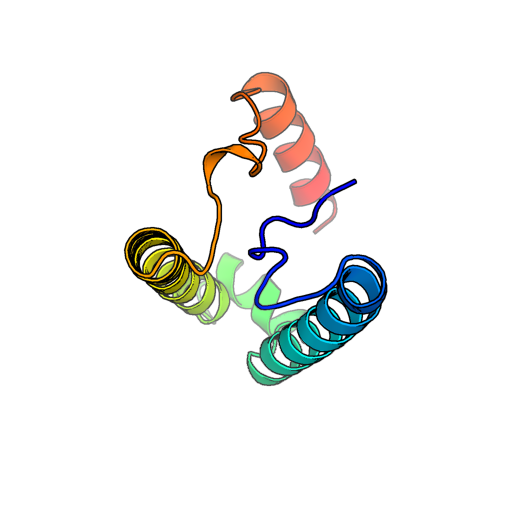Y A 1 94 ? -7.531 13.903 2.523 1.00 94.12 94 GLY A C 1
ATOM 710 O O . GLY A 1 94 ? -8.705 13.541 2.499 1.00 94.12 94 GLY A O 1
ATOM 711 N N . GLY A 1 95 ? -6.678 13.520 3.477 1.00 92.31 95 GLY A N 1
ATOM 712 C CA . GLY A 1 95 ? -7.062 12.660 4.595 1.00 92.31 95 GLY A CA 1
ATOM 713 C C . GLY A 1 95 ? -8.146 13.285 5.471 1.00 92.31 95 GLY A C 1
ATOM 714 O O . GLY A 1 95 ? -9.102 12.604 5.827 1.00 92.31 95 GLY A O 1
ATOM 715 N N . GLY A 1 96 ? -8.054 14.588 5.755 1.00 94.75 96 GLY A N 1
ATOM 716 C CA . GLY A 1 96 ? -9.089 15.320 6.487 1.00 94.75 96 GLY A CA 1
ATOM 717 C C . GLY A 1 96 ? -10.437 15.327 5.761 1.00 94.75 96 GLY A C 1
ATOM 718 O O . GLY A 1 96 ? -11.458 15.014 6.367 1.00 94.75 96 GLY A O 1
ATOM 719 N N . VAL A 1 97 ? -10.448 15.621 4.457 1.00 94.81 97 VAL A N 1
ATOM 720 C CA . VAL A 1 97 ? -11.681 15.626 3.646 1.00 94.81 97 VAL A CA 1
ATOM 721 C C . VAL A 1 97 ? -12.306 14.232 3.566 1.00 94.81 97 VAL A C 1
ATOM 723 O O . VAL A 1 97 ? -13.508 14.099 3.782 1.00 94.81 97 VAL A O 1
ATOM 726 N N . MET A 1 98 ? -11.511 13.191 3.291 1.00 89.50 98 MET A N 1
ATOM 727 C CA . MET A 1 98 ? -12.021 11.815 3.242 1.00 89.50 98 MET A CA 1
ATOM 728 C C . MET A 1 98 ? -12.519 11.342 4.609 1.00 89.50 98 MET A C 1
ATOM 730 O O . MET A 1 98 ? -13.559 10.697 4.678 1.00 89.50 98 MET A O 1
ATOM 734 N N . GLY A 1 99 ? -11.813 11.691 5.689 1.00 85.94 99 GLY A N 1
ATOM 735 C CA . GLY A 1 99 ? -12.194 11.324 7.051 1.00 85.94 99 GLY A CA 1
ATOM 736 C C . GLY A 1 99 ? -13.493 11.980 7.518 1.00 85.94 99 GLY A C 1
ATOM 737 O O . GLY A 1 99 ? -14.248 11.352 8.245 1.00 85.94 99 GLY A O 1
ATOM 738 N N . LEU A 1 100 ? -13.795 13.207 7.078 1.00 89.62 100 LEU A N 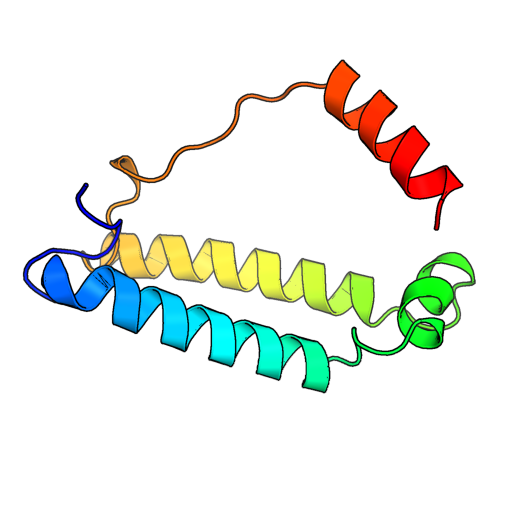1
ATOM 739 C CA . LEU A 1 100 ? -15.079 13.857 7.374 1.00 89.62 100 LEU A CA 1
ATOM 740 C C . LEU A 1 100 ? -16.269 13.207 6.653 1.00 89.62 100 LEU A C 1
ATOM 742 O O . LEU A 1 100 ? -17.399 13.339 7.115 1.00 89.62 100 LEU A O 1
ATOM 746 N N . GLY A 1 101 ? -16.033 12.562 5.507 1.00 83.00 101 GLY A N 1
ATOM 747 C CA . GLY A 1 101 ? -17.071 11.874 4.735 1.00 83.00 101 GLY A CA 1
ATOM 748 C C . GLY A 1 101 ? -17.315 10.420 5.149 1.00 83.00 101 GLY A C 1
ATOM 749 O O . GLY A 1 101 ? -18.220 9.797 4.594 1.00 83.00 101 GLY A O 1
ATOM 750 N N . PHE A 1 102 ? -16.497 9.888 6.061 1.00 73.44 102 PHE A N 1
ATOM 751 C CA . PHE A 1 102 ? -16.509 8.498 6.519 1.00 73.44 102 PHE A CA 1
ATOM 752 C C . PHE A 1 102 ? -17.318 8.335 7.810 1.00 73.44 102 PHE A C 1
ATOM 754 O O . PHE A 1 102 ? -18.084 7.348 7.896 1.00 73.44 102 PHE A O 1
#

Mean predicted aligned error: 5.79 Å

Secondary structure (DSSP, 8-state):
---SB-TTTS-TTTHHHHHHHHHHHHHHHHHHTTTT-HHHHHHTTTTS--HHHHHHHHHHHHHHHHHHHHHHTTSB-GGGSPPPP--HHHHHHHHHHHHHT-

pLDDT: mean 88.34, std 8.05, range [52.47, 97.0]